Protein AF-A0A3D2R9Q7-F1 (afdb_monomer)

Structure (mmCIF, N/CA/C/O backbone):
data_AF-A0A3D2R9Q7-F1
#
_entry.id   AF-A0A3D2R9Q7-F1
#
loop_
_atom_site.group_PDB
_atom_site.id
_atom_site.type_symbol
_atom_site.label_atom_id
_atom_site.label_alt_id
_atom_site.label_comp_id
_atom_site.label_asym_id
_atom_site.label_entity_id
_atom_site.label_seq_id
_atom_site.pdbx_PDB_ins_code
_atom_site.Cartn_x
_atom_site.Cartn_y
_atom_site.Cartn_z
_atom_site.occupancy
_atom_site.B_iso_or_equiv
_atom_site.auth_seq_id
_atom_site.auth_comp_id
_atom_site.auth_asym_id
_atom_site.auth_atom_id
_atom_site.pdbx_PDB_model_num
ATOM 1 N N . THR A 1 1 ? 33.313 7.582 4.212 1.00 40.03 1 THR A N 1
ATOM 2 C CA . THR A 1 1 ? 32.554 8.700 3.618 1.00 40.03 1 THR A CA 1
ATOM 3 C C . THR A 1 1 ? 31.138 8.614 4.133 1.00 40.03 1 THR A C 1
ATOM 5 O O . THR A 1 1 ? 30.452 7.653 3.816 1.00 40.03 1 THR A O 1
ATOM 8 N N . ALA A 1 2 ? 30.757 9.498 5.055 1.00 34.91 2 ALA A N 1
ATOM 9 C CA . ALA A 1 2 ? 29.455 9.435 5.709 1.00 34.91 2 ALA A CA 1
ATOM 10 C C . ALA A 1 2 ? 28.356 9.722 4.676 1.00 34.91 2 ALA A C 1
ATOM 12 O O . ALA A 1 2 ? 28.423 10.739 3.986 1.00 34.91 2 ALA A O 1
ATOM 13 N N . ARG A 1 3 ? 27.364 8.829 4.560 1.00 42.47 3 ARG A N 1
ATOM 14 C CA . ARG A 1 3 ? 26.081 9.157 3.929 1.00 42.47 3 ARG A CA 1
ATOM 15 C C . ARG A 1 3 ? 25.449 10.223 4.815 1.00 42.47 3 ARG A C 1
ATOM 17 O O . ARG A 1 3 ? 24.806 9.898 5.808 1.00 42.47 3 ARG A O 1
ATOM 24 N N . GLY A 1 4 ? 25.751 11.485 4.514 1.00 39.00 4 GLY A N 1
ATOM 25 C CA . GLY A 1 4 ? 25.062 12.620 5.101 1.00 39.00 4 GLY A CA 1
ATOM 26 C C . GLY A 1 4 ? 23.571 12.392 4.929 1.00 39.00 4 GLY A C 1
ATOM 27 O O . GLY A 1 4 ? 23.149 11.902 3.879 1.00 39.00 4 GLY A O 1
ATOM 28 N N . ALA A 1 5 ? 22.817 12.671 5.988 1.00 46.09 5 ALA A N 1
ATOM 29 C CA . ALA A 1 5 ? 21.373 12.738 5.950 1.00 46.09 5 ALA A CA 1
ATOM 30 C C . ALA A 1 5 ? 20.978 13.608 4.751 1.00 46.09 5 ALA A C 1
ATOM 32 O O . ALA A 1 5 ? 21.087 14.830 4.792 1.00 46.09 5 ALA A O 1
ATOM 33 N N . GLN A 1 6 ? 20.612 12.953 3.652 1.00 45.72 6 GLN A N 1
ATOM 34 C CA . GLN A 1 6 ? 19.810 13.563 2.613 1.00 45.72 6 GLN A CA 1
ATOM 35 C C . GLN A 1 6 ? 18.483 13.809 3.308 1.00 45.72 6 GLN A C 1
ATOM 37 O O . GLN A 1 6 ? 17.681 12.897 3.494 1.00 45.72 6 GLN A O 1
ATOM 42 N N . ASP A 1 7 ? 18.347 15.021 3.824 1.00 45.94 7 ASP A N 1
ATOM 43 C CA . ASP A 1 7 ? 17.074 15.587 4.191 1.00 45.94 7 ASP A CA 1
ATOM 44 C C . ASP A 1 7 ? 16.211 15.545 2.927 1.00 45.94 7 ASP A C 1
ATOM 46 O O . ASP A 1 7 ? 16.363 16.365 2.022 1.00 45.94 7 ASP A O 1
ATOM 50 N N . VAL A 1 8 ? 15.347 14.530 2.833 1.00 53.84 8 VAL A N 1
ATOM 51 C CA . VAL A 1 8 ? 14.393 14.341 1.723 1.00 53.84 8 VAL A CA 1
ATOM 52 C C . VAL A 1 8 ? 13.450 15.558 1.604 1.00 53.84 8 VAL A C 1
ATOM 54 O O . VAL A 1 8 ? 12.730 15.706 0.623 1.00 53.84 8 VAL A O 1
ATOM 57 N N . ILE A 1 9 ? 13.493 16.470 2.582 1.00 55.31 9 ILE A N 1
ATOM 58 C CA . ILE A 1 9 ? 12.665 17.663 2.728 1.00 55.31 9 ILE A CA 1
ATOM 59 C C . ILE A 1 9 ? 13.500 18.955 2.564 1.00 55.31 9 ILE A C 1
ATOM 61 O O . ILE A 1 9 ? 13.050 20.040 2.915 1.00 55.31 9 ILE A O 1
ATOM 65 N N . SER A 1 10 ? 14.696 18.934 1.968 1.00 44.25 10 SER A N 1
ATOM 66 C CA . SER A 1 10 ? 15.388 20.193 1.635 1.00 44.25 10 SER A CA 1
ATOM 67 C C . SER A 1 10 ? 14.813 20.822 0.353 1.00 44.25 10 SER A C 1
ATOM 69 O O . SER A 1 10 ? 15.418 20.781 -0.716 1.00 44.25 10 SER A O 1
ATOM 71 N N . GLY A 1 11 ? 13.609 21.401 0.474 1.00 50.12 11 GLY A N 1
ATOM 72 C CA . GLY A 1 11 ? 12.941 22.189 -0.575 1.00 50.12 11 GLY A CA 1
ATOM 73 C C . GLY A 1 11 ? 11.415 22.356 -0.462 1.00 50.12 11 GLY A C 1
ATOM 74 O O . GLY A 1 11 ? 10.835 23.099 -1.251 1.00 50.12 11 GLY A O 1
ATOM 75 N N . SER A 1 12 ? 10.740 21.700 0.487 1.00 55.38 12 SER A N 1
ATOM 76 C CA . SER A 1 12 ? 9.278 21.515 0.473 1.00 55.38 12 SER A CA 1
ATOM 77 C C . SER A 1 12 ? 8.546 22.155 1.656 1.00 55.38 12 SER A C 1
ATOM 79 O O . SER A 1 12 ? 7.831 21.498 2.405 1.00 55.38 12 SER A O 1
ATOM 81 N N . SER A 1 13 ? 8.610 23.477 1.786 1.00 55.47 13 SER A N 1
ATOM 82 C CA . SER A 1 13 ? 7.761 24.199 2.746 1.00 55.47 13 SER A CA 1
ATOM 83 C C . SER A 1 13 ? 6.263 24.247 2.368 1.00 55.47 13 SER A C 1
ATOM 85 O O . SER A 1 13 ? 5.495 24.860 3.100 1.00 55.47 13 SER A O 1
ATOM 87 N N . ASN A 1 14 ? 5.829 23.599 1.270 1.00 64.00 14 ASN A N 1
ATOM 88 C CA . ASN A 1 14 ? 4.446 23.643 0.754 1.00 64.00 14 ASN A CA 1
ATOM 89 C C . ASN A 1 14 ? 3.890 22.303 0.209 1.00 64.00 14 ASN A C 1
ATOM 91 O O . ASN A 1 14 ? 2.844 22.315 -0.439 1.00 64.00 14 ASN A O 1
ATOM 95 N N . LEU A 1 15 ? 4.561 21.158 0.398 1.00 67.44 15 LEU A N 1
ATOM 96 C CA . LEU A 1 15 ? 4.048 19.878 -0.125 1.00 67.44 15 LEU A CA 1
ATOM 97 C C . LEU A 1 15 ? 3.158 19.177 0.909 1.00 67.44 15 LEU A C 1
ATOM 99 O O . LEU A 1 15 ? 3.511 19.083 2.082 1.00 67.44 15 LEU A O 1
ATOM 103 N N . THR A 1 16 ? 2.001 18.682 0.468 1.00 85.88 16 THR A N 1
ATOM 104 C CA . THR A 1 16 ? 1.101 17.861 1.288 1.00 85.88 16 THR A CA 1
ATOM 105 C C . THR A 1 16 ? 1.633 16.427 1.398 1.00 85.88 16 THR A C 1
ATOM 107 O O . THR A 1 16 ? 2.444 15.995 0.574 1.00 85.88 16 THR A O 1
ATOM 110 N N . PHE A 1 17 ? 1.170 15.662 2.394 1.00 86.81 17 PHE A N 1
ATOM 111 C CA . PHE A 1 17 ? 1.536 14.245 2.532 1.00 86.81 17 PHE A CA 1
ATOM 112 C C . PHE A 1 17 ? 1.317 13.432 1.237 1.00 86.81 17 PHE A C 1
ATOM 114 O O . PHE A 1 17 ? 2.273 12.771 0.827 1.00 86.81 17 PHE A O 1
ATOM 121 N N . PRO A 1 18 ? 0.155 13.514 0.544 1.00 91.00 18 PRO A N 1
ATOM 122 C CA . PRO A 1 18 ? -0.043 12.805 -0.722 1.00 91.00 18 PRO A CA 1
ATOM 123 C C . PRO A 1 18 ? 1.040 13.112 -1.757 1.00 91.00 18 PRO A C 1
ATOM 125 O O . PRO A 1 18 ? 1.540 12.210 -2.423 1.00 91.00 18 PRO A O 1
ATOM 128 N N . GLN A 1 19 ? 1.458 14.375 -1.861 1.00 90.06 19 GLN A N 1
ATOM 129 C CA . GLN A 1 19 ? 2.464 14.787 -2.834 1.00 90.06 19 GLN A CA 1
ATOM 130 C C . GLN A 1 19 ? 3.836 14.185 -2.515 1.00 90.06 19 GLN A C 1
ATOM 132 O O . GLN A 1 19 ? 4.462 13.584 -3.385 1.00 90.06 19 GLN A O 1
ATOM 137 N N . VAL A 1 20 ? 4.273 14.278 -1.255 1.00 89.38 20 VAL A N 1
ATOM 138 C CA . VAL A 1 20 ? 5.546 13.684 -0.813 1.00 89.38 20 VAL A CA 1
ATOM 139 C C . VAL A 1 20 ? 5.525 12.167 -0.986 1.00 89.38 20 VAL A C 1
ATOM 141 O O . VAL A 1 20 ? 6.500 11.580 -1.451 1.00 89.38 20 VAL A O 1
ATOM 144 N N . PHE A 1 21 ? 4.413 11.517 -0.643 1.00 90.31 21 PHE A N 1
ATOM 145 C CA . PHE A 1 21 ? 4.273 10.076 -0.795 1.00 90.31 21 PHE A CA 1
ATOM 146 C C . PHE A 1 21 ? 4.342 9.654 -2.266 1.00 90.31 21 PHE A C 1
ATOM 148 O O 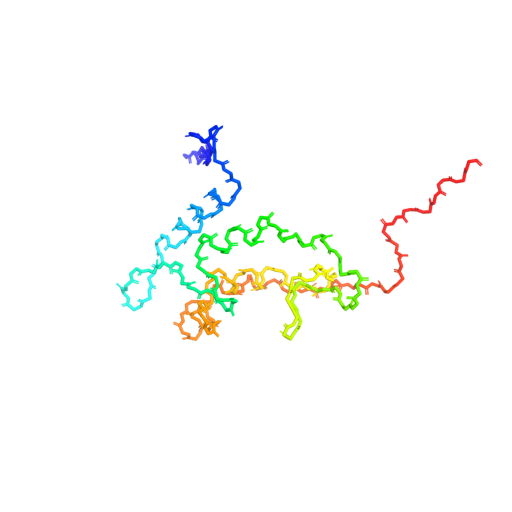. PHE A 1 21 ? 5.137 8.783 -2.609 1.00 90.31 21 PHE A O 1
ATOM 155 N N . LYS A 1 22 ? 3.595 10.319 -3.152 1.00 92.06 22 LYS A N 1
ATOM 156 C CA . LYS A 1 22 ? 3.620 10.077 -4.601 1.00 92.06 22 LYS A CA 1
ATOM 157 C C . LYS A 1 22 ? 5.011 10.290 -5.208 1.00 92.06 22 LYS A C 1
ATOM 159 O O . LYS A 1 22 ? 5.413 9.540 -6.094 1.00 92.06 22 LYS A O 1
ATOM 164 N N . ASP A 1 23 ? 5.764 11.286 -4.753 1.00 92.00 23 ASP A N 1
ATOM 165 C CA . ASP A 1 23 ? 7.136 11.504 -5.232 1.00 92.00 23 ASP A CA 1
ATOM 166 C C . ASP A 1 23 ? 8.096 10.409 -4.741 1.00 92.00 23 ASP A C 1
ATOM 168 O O . ASP A 1 23 ? 8.963 9.960 -5.494 1.00 92.00 23 ASP A O 1
ATOM 172 N N . ASN A 1 24 ? 7.894 9.899 -3.523 1.00 90.69 24 ASN A N 1
ATOM 173 C CA . ASN A 1 24 ? 8.633 8.739 -3.025 1.00 90.69 24 ASN A CA 1
ATOM 174 C C . ASN A 1 24 ? 8.298 7.456 -3.794 1.00 90.69 24 ASN A C 1
ATOM 176 O O . ASN A 1 24 ? 9.214 6.686 -4.073 1.00 90.69 24 ASN A O 1
ATOM 180 N N . ILE A 1 25 ? 7.030 7.229 -4.170 1.00 91.31 25 ILE A N 1
ATOM 181 C CA . ILE A 1 25 ? 6.648 6.100 -5.036 1.00 91.31 25 ILE A CA 1
ATOM 182 C C . ILE A 1 25 ? 7.502 6.125 -6.301 1.00 91.31 25 ILE A C 1
ATOM 184 O O . ILE A 1 25 ? 8.193 5.150 -6.584 1.00 91.31 25 ILE A O 1
ATOM 188 N N . ASP A 1 26 ? 7.503 7.242 -7.030 1.00 89.50 26 ASP A N 1
ATOM 189 C CA . ASP A 1 26 ? 8.247 7.349 -8.288 1.00 89.50 26 ASP A CA 1
ATOM 190 C C . ASP A 1 26 ? 9.740 7.074 -8.085 1.00 89.50 26 ASP A C 1
ATOM 192 O O . ASP A 1 26 ? 10.354 6.371 -8.888 1.00 89.50 26 ASP A O 1
ATOM 196 N N . LEU A 1 27 ? 10.311 7.567 -6.980 1.00 90.50 27 LEU A N 1
ATOM 197 C CA . LEU A 1 27 ? 11.707 7.328 -6.631 1.00 90.50 27 LEU A CA 1
ATOM 198 C C . LEU A 1 27 ? 11.998 5.852 -6.331 1.00 90.50 27 LEU A C 1
ATOM 200 O O . LEU A 1 27 ? 13.058 5.363 -6.715 1.00 90.50 27 LEU A O 1
ATOM 204 N N . TYR A 1 28 ? 11.089 5.126 -5.677 1.00 88.38 28 TYR A N 1
ATOM 205 C CA . TYR A 1 28 ? 11.303 3.713 -5.354 1.00 88.38 28 TYR A CA 1
ATOM 206 C C . TYR A 1 28 ? 11.358 2.816 -6.585 1.00 88.38 28 TYR A C 1
ATOM 208 O O . TYR A 1 28 ? 12.056 1.808 -6.561 1.00 88.38 28 TYR A O 1
ATOM 216 N N . PHE A 1 29 ? 10.682 3.186 -7.671 1.00 87.44 29 PHE A N 1
ATOM 217 C CA . PHE A 1 29 ? 10.762 2.442 -8.927 1.00 87.44 29 PHE A CA 1
ATOM 218 C C . PHE A 1 29 ? 12.058 2.713 -9.708 1.00 87.44 29 PHE A C 1
ATOM 220 O O . PHE A 1 29 ? 12.421 1.929 -10.590 1.00 87.44 29 PHE A O 1
ATOM 227 N N . VAL A 1 30 ? 12.799 3.775 -9.369 1.00 86.69 30 VAL A N 1
ATOM 228 C CA . VAL A 1 30 ? 14.079 4.087 -10.012 1.00 86.69 30 VAL A CA 1
ATOM 229 C C . VAL A 1 30 ? 15.084 2.969 -9.741 1.00 86.69 30 VAL A C 1
ATOM 231 O O . VAL A 1 30 ? 15.473 2.707 -8.607 1.00 86.69 30 VAL A O 1
ATOM 234 N N . GLY A 1 31 ? 15.553 2.340 -10.817 1.00 81.25 31 GLY A N 1
ATOM 235 C CA . GLY A 1 31 ? 16.551 1.270 -10.765 1.00 81.25 31 GLY A CA 1
ATOM 236 C C . GLY A 1 31 ? 15.971 -0.139 -10.854 1.00 81.25 31 GLY A C 1
ATOM 237 O O . GLY A 1 31 ? 16.742 -1.082 -11.019 1.00 81.25 31 GLY A O 1
ATOM 238 N N . TYR A 1 32 ? 14.644 -0.292 -10.829 1.00 82.44 32 TYR A N 1
ATOM 239 C CA . TYR A 1 32 ? 14.007 -1.559 -11.169 1.00 82.44 32 TYR A CA 1
ATOM 240 C C . TYR A 1 32 ? 13.769 -1.667 -12.677 1.00 82.44 32 TYR A C 1
ATOM 242 O O . TYR A 1 32 ? 13.368 -0.709 -13.345 1.00 82.44 32 TYR A O 1
ATOM 250 N N . ALA A 1 33 ? 13.983 -2.870 -13.204 1.00 83.75 33 ALA A N 1
ATOM 251 C CA . ALA A 1 33 ? 13.668 -3.224 -14.578 1.00 83.75 33 ALA A CA 1
ATOM 252 C C . ALA A 1 33 ? 13.011 -4.608 -14.630 1.00 83.75 33 ALA A C 1
ATOM 254 O O . ALA A 1 33 ? 13.383 -5.510 -13.881 1.00 83.75 33 ALA A O 1
ATOM 255 N N . LEU A 1 34 ? 12.043 -4.768 -15.531 1.00 81.44 34 LEU A N 1
ATOM 256 C CA . LEU A 1 34 ? 11.445 -6.052 -15.894 1.00 81.44 34 LEU A CA 1
ATOM 257 C C . LEU A 1 34 ? 11.651 -6.255 -17.390 1.00 81.44 34 LEU A C 1
ATOM 259 O O . LEU A 1 34 ? 11.303 -5.378 -18.178 1.00 81.44 34 LEU A O 1
ATOM 263 N N . ASN A 1 35 ? 12.208 -7.403 -17.784 1.00 83.50 35 ASN A N 1
ATOM 264 C CA . ASN A 1 35 ? 12.528 -7.711 -19.184 1.00 83.50 35 ASN A CA 1
ATOM 265 C C . ASN A 1 35 ? 13.351 -6.599 -19.866 1.00 83.50 35 ASN A C 1
ATOM 267 O O . ASN A 1 35 ? 13.023 -6.171 -20.971 1.00 83.50 35 ASN A O 1
ATOM 271 N N . GLU A 1 36 ? 14.388 -6.103 -19.180 1.00 83.62 36 GLU A N 1
ATOM 272 C CA . GLU A 1 36 ? 15.264 -5.008 -19.639 1.00 83.62 36 GLU A CA 1
ATOM 273 C C . GLU A 1 36 ? 14.558 -3.652 -19.862 1.00 83.62 36 GLU A C 1
ATOM 275 O O . GLU A 1 36 ? 15.164 -2.711 -20.375 1.00 83.62 36 GLU A O 1
ATOM 280 N N . ALA A 1 37 ? 13.292 -3.514 -19.454 1.00 84.31 37 ALA A N 1
ATOM 281 C CA . ALA A 1 37 ? 12.546 -2.263 -19.521 1.00 84.31 37 ALA A CA 1
ATOM 282 C C . ALA A 1 37 ? 12.417 -1.627 -18.127 1.00 84.31 37 ALA A C 1
ATOM 284 O O . ALA A 1 37 ? 12.086 -2.332 -17.167 1.00 84.31 37 ALA A O 1
ATOM 285 N N . PRO A 1 38 ? 12.642 -0.304 -17.992 1.00 86.00 38 PRO A N 1
ATOM 286 C CA . PRO A 1 38 ? 12.406 0.391 -16.735 1.00 86.00 38 PRO A CA 1
ATOM 287 C C . PRO A 1 38 ? 10.934 0.279 -16.352 1.00 86.00 38 PRO A C 1
ATOM 289 O O . PRO A 1 38 ? 10.043 0.318 -17.205 1.00 86.00 38 PRO A O 1
ATOM 292 N N . VAL A 1 39 ? 10.681 0.153 -15.057 1.00 90.50 39 VAL A N 1
ATOM 293 C CA . VAL A 1 39 ? 9.324 0.055 -14.530 1.00 90.50 39 VAL A CA 1
ATOM 294 C C . VAL A 1 39 ? 8.920 1.328 -13.803 1.00 90.50 39 VAL A C 1
ATOM 296 O O . VAL A 1 39 ? 9.747 2.024 -13.228 1.00 90.50 39 VAL A O 1
ATOM 299 N N . SER A 1 40 ? 7.622 1.608 -13.815 1.00 92.00 40 SER A N 1
ATOM 300 C CA . SER A 1 40 ? 6.973 2.601 -12.963 1.00 92.00 40 SER A CA 1
ATOM 301 C C . SER A 1 40 ? 5.862 1.938 -12.156 1.00 92.00 40 SER A C 1
ATOM 303 O O . SER A 1 40 ? 5.472 0.791 -12.438 1.00 92.00 40 SER A O 1
ATOM 305 N N . PHE A 1 41 ? 5.307 2.690 -11.206 1.00 93.62 41 PHE A N 1
ATOM 306 C CA . PHE A 1 41 ? 4.034 2.348 -10.588 1.00 93.62 41 PHE A CA 1
ATOM 307 C C . PHE A 1 41 ? 2.975 2.089 -11.671 1.00 93.62 41 PHE A C 1
ATOM 309 O O . PHE A 1 41 ? 2.922 2.781 -12.693 1.00 93.62 41 PHE A O 1
ATOM 316 N N . GLN A 1 42 ? 2.162 1.062 -11.452 1.00 93.75 42 GLN A N 1
ATOM 317 C CA . GLN A 1 42 ? 0.993 0.737 -12.263 1.00 93.75 42 GLN A CA 1
ATOM 318 C C . GLN A 1 42 ? -0.237 0.804 -11.374 1.00 93.75 42 GLN A C 1
ATOM 320 O O . GLN A 1 42 ? -0.112 0.652 -10.163 1.00 93.75 42 GLN A O 1
ATOM 325 N N . THR A 1 43 ? -1.408 0.991 -11.982 1.00 97.12 43 THR A N 1
ATOM 326 C CA . THR A 1 43 ? -2.681 0.889 -11.271 1.00 97.12 43 THR A CA 1
ATOM 327 C C . THR A 1 43 ? -2.685 -0.348 -10.380 1.00 97.12 43 THR A C 1
ATOM 329 O O . THR A 1 43 ? -2.369 -1.437 -10.856 1.00 97.12 43 THR A O 1
ATOM 332 N N . ASN A 1 44 ? -2.971 -0.166 -9.095 1.00 96.00 44 ASN A N 1
ATOM 333 C CA . ASN A 1 44 ? -2.905 -1.248 -8.120 1.00 96.00 44 ASN A CA 1
ATOM 334 C C . ASN A 1 44 ? -4.160 -2.134 -8.158 1.00 96.00 44 ASN A C 1
ATOM 336 O O . ASN A 1 44 ? -5.120 -1.844 -8.872 1.00 96.00 44 ASN A O 1
ATOM 340 N N . VAL A 1 45 ? -4.171 -3.188 -7.338 1.00 96.19 45 VAL A N 1
ATOM 341 C CA . VAL A 1 45 ? -5.296 -4.137 -7.223 1.00 96.19 45 VAL A CA 1
ATOM 342 C C . VAL A 1 45 ? -6.622 -3.498 -6.789 1.00 96.19 45 VAL A C 1
ATOM 344 O O . VAL A 1 45 ? -7.674 -4.111 -6.933 1.00 96.19 45 VAL A O 1
ATOM 347 N N . LEU A 1 46 ? -6.594 -2.266 -6.269 1.00 95.06 46 LEU A N 1
ATOM 348 C CA . LEU A 1 46 ? -7.786 -1.490 -5.913 1.00 95.06 46 LEU A CA 1
ATOM 349 C C . LEU A 1 46 ? -8.210 -0.501 -7.007 1.00 95.06 46 LEU A C 1
ATOM 351 O O . LEU A 1 46 ? -9.184 0.226 -6.833 1.00 95.06 46 LEU A O 1
ATOM 355 N N . GLY A 1 47 ? -7.498 -0.458 -8.134 1.00 96.56 47 GLY A N 1
ATOM 356 C CA . GLY A 1 47 ? -7.803 0.434 -9.248 1.00 96.56 47 GLY A CA 1
ATOM 357 C C . GLY A 1 47 ? -7.233 1.849 -9.110 1.00 96.56 47 GLY A C 1
ATOM 358 O O . GLY A 1 47 ? -7.561 2.704 -9.931 1.00 96.56 47 GLY A O 1
ATOM 359 N N . PHE A 1 48 ? -6.373 2.120 -8.123 1.00 96.69 48 PHE A N 1
ATOM 360 C CA . PHE A 1 48 ? -5.760 3.439 -7.949 1.00 96.69 48 PHE A CA 1
ATOM 361 C C . PHE A 1 48 ? -4.462 3.583 -8.742 1.00 96.69 48 PHE A C 1
ATOM 363 O O . PHE A 1 48 ? -3.606 2.698 -8.717 1.00 96.69 48 PHE A O 1
ATOM 370 N N . ASP A 1 49 ? -4.293 4.727 -9.403 1.00 95.94 49 ASP A N 1
ATOM 371 C CA . ASP A 1 49 ? -2.997 5.200 -9.887 1.00 95.94 49 ASP A CA 1
ATOM 372 C C . ASP A 1 49 ? -2.162 5.802 -8.734 1.00 95.94 49 ASP A C 1
ATOM 374 O O . ASP A 1 49 ? -2.618 5.864 -7.592 1.00 95.94 49 ASP A O 1
ATOM 378 N N . ALA A 1 50 ? -0.915 6.214 -8.995 1.00 94.06 50 ALA A N 1
ATOM 379 C CA . ALA A 1 50 ? -0.020 6.683 -7.928 1.00 94.06 50 ALA A CA 1
ATOM 380 C C . ALA A 1 50 ? -0.577 7.900 -7.152 1.00 94.06 50 ALA A C 1
ATOM 382 O O . ALA A 1 50 ? -0.533 7.872 -5.919 1.00 94.06 50 ALA A O 1
ATOM 383 N N . PRO A 1 51 ? -1.138 8.941 -7.807 1.00 94.75 51 PRO A N 1
ATOM 384 C CA . PRO A 1 51 ? -1.798 10.037 -7.098 1.00 94.75 51 PRO A CA 1
ATOM 385 C C . PRO A 1 51 ? -3.013 9.580 -6.284 1.00 94.75 51 PRO A C 1
ATOM 387 O O . PRO A 1 51 ? -3.121 9.935 -5.112 1.00 94.75 51 PRO A O 1
ATOM 390 N N . GLY A 1 52 ? -3.902 8.767 -6.868 1.00 95.56 52 GLY A N 1
ATOM 391 C CA . GLY A 1 52 ? -5.089 8.266 -6.176 1.00 95.56 52 GLY A CA 1
ATOM 392 C C . GLY A 1 52 ? -4.739 7.395 -4.972 1.00 95.56 52 GLY A C 1
ATOM 393 O O . GLY A 1 52 ? -5.353 7.520 -3.916 1.00 95.56 52 GLY A O 1
ATOM 394 N N . PHE A 1 53 ? -3.702 6.566 -5.088 1.00 94.50 53 PHE A N 1
ATOM 395 C CA . PHE A 1 53 ? -3.215 5.740 -3.989 1.00 94.50 53 PHE A CA 1
ATOM 396 C C . PHE A 1 53 ? -2.614 6.587 -2.860 1.00 94.50 53 PHE A C 1
ATOM 398 O O . PHE A 1 53 ? -2.854 6.307 -1.685 1.00 94.50 53 PHE A O 1
ATOM 405 N N . ALA A 1 54 ? -1.877 7.646 -3.199 1.00 92.56 54 ALA A N 1
ATOM 406 C CA . ALA A 1 54 ? -1.326 8.568 -2.214 1.00 92.56 54 ALA A CA 1
ATOM 407 C C . ALA A 1 54 ? -2.421 9.321 -1.438 1.00 92.56 54 ALA A C 1
ATOM 409 O O . ALA A 1 54 ? -2.334 9.443 -0.217 1.00 92.56 54 ALA A O 1
ATOM 410 N N . GLU A 1 55 ? -3.468 9.780 -2.128 1.00 93.38 55 GLU A N 1
ATOM 411 C CA . GLU A 1 55 ? -4.648 10.400 -1.509 1.00 93.38 55 GLU A CA 1
ATOM 412 C C . GLU A 1 55 ? -5.397 9.398 -0.614 1.00 93.38 55 GLU A C 1
ATOM 414 O O . GLU A 1 55 ? -5.795 9.705 0.514 1.00 93.38 55 GLU A O 1
ATOM 419 N N . PHE A 1 56 ? -5.546 8.161 -1.092 1.00 92.19 56 PHE A N 1
ATOM 420 C CA . PHE A 1 56 ? -6.195 7.088 -0.352 1.00 92.19 56 PHE A CA 1
ATOM 421 C C . PHE A 1 56 ? -5.470 6.784 0.966 1.00 92.19 56 PHE A C 1
ATOM 423 O O . PHE A 1 56 ? -6.100 6.778 2.021 1.00 92.19 56 PHE A O 1
ATOM 430 N N . LEU A 1 57 ? -4.145 6.616 0.945 1.00 89.00 57 LEU A N 1
ATOM 431 C CA . LEU A 1 57 ? -3.363 6.400 2.168 1.00 89.00 57 LEU A CA 1
ATOM 432 C C . LEU A 1 57 ? -3.331 7.619 3.094 1.00 89.00 57 LEU A C 1
ATOM 434 O O . LEU A 1 57 ? -3.163 7.465 4.299 1.00 89.00 57 LEU A O 1
ATOM 438 N N . ALA A 1 58 ? -3.496 8.830 2.563 1.00 87.56 58 ALA A N 1
ATOM 439 C CA . ALA A 1 58 ? -3.572 10.035 3.386 1.00 87.56 58 ALA A CA 1
ATOM 440 C C . ALA A 1 58 ? -4.862 10.111 4.213 1.00 87.56 58 ALA A C 1
ATOM 442 O O . ALA A 1 58 ? -4.888 10.736 5.271 1.00 87.56 58 ALA A O 1
ATOM 443 N N . THR A 1 59 ? -5.938 9.515 3.703 1.00 87.25 59 THR A N 1
ATOM 444 C CA . THR A 1 59 ? -7.281 9.562 4.303 1.00 87.25 59 THR A CA 1
ATOM 445 C C . THR A 1 59 ? -7.613 8.306 5.103 1.00 87.25 59 THR A C 1
ATOM 447 O O . THR A 1 59 ? -8.436 8.348 6.023 1.00 87.25 59 THR A O 1
ATOM 450 N N . THR A 1 60 ? -6.943 7.207 4.774 1.00 85.25 60 THR A N 1
ATOM 451 C CA . THR A 1 60 ? -7.169 5.887 5.346 1.00 85.25 60 THR A CA 1
ATOM 452 C C . THR A 1 60 ? -6.039 5.550 6.305 1.00 85.25 60 THR A C 1
ATOM 454 O O . THR A 1 60 ? -4.909 5.299 5.891 1.00 85.25 60 THR A O 1
ATOM 457 N N . ASP A 1 61 ? -6.346 5.530 7.597 1.00 71.19 61 ASP A N 1
ATOM 458 C CA . ASP A 1 61 ? -5.371 5.212 8.638 1.00 71.19 61 ASP A CA 1
ATOM 459 C C . ASP A 1 61 ? -5.554 3.761 9.094 1.00 71.19 61 ASP A C 1
ATOM 461 O O . ASP A 1 61 ? -6.667 3.281 9.307 1.00 71.19 61 ASP A O 1
ATOM 465 N N . ALA A 1 62 ? -4.445 3.061 9.309 1.00 71.44 62 ALA A N 1
ATOM 466 C CA . ALA A 1 62 ? -4.463 1.726 9.884 1.00 71.44 62 ALA A CA 1
ATOM 467 C C . ALA A 1 62 ? -4.943 1.706 11.349 1.00 71.44 62 ALA A C 1
ATOM 469 O O . ALA A 1 62 ? -5.268 0.636 11.855 1.00 71.44 62 ALA A O 1
ATOM 470 N N . LEU A 1 63 ? -4.967 2.852 12.037 1.00 78.81 63 LEU A N 1
ATOM 471 C CA . LEU A 1 63 ? -5.507 2.994 13.393 1.00 78.81 63 LEU A CA 1
ATOM 472 C C . LEU A 1 63 ? -7.008 3.324 13.432 1.00 78.81 63 LEU A C 1
ATOM 474 O O . LEU A 1 63 ? -7.574 3.442 14.520 1.00 78.81 63 LEU A O 1
ATOM 478 N N . GLN A 1 64 ? -7.669 3.470 12.278 1.00 80.25 64 GLN A N 1
ATOM 479 C CA . GLN A 1 64 ? -9.131 3.549 12.229 1.00 80.25 64 GLN A CA 1
ATOM 480 C C . GLN A 1 64 ? -9.758 2.215 12.670 1.00 80.25 64 GLN A C 1
ATOM 482 O O . GLN A 1 64 ? -9.111 1.170 12.672 1.00 80.25 64 GLN A O 1
ATOM 487 N N . LEU A 1 65 ? -11.025 2.257 13.079 1.00 87.06 65 LEU A N 1
ATOM 488 C CA . LEU A 1 65 ? -11.807 1.086 13.473 1.00 87.06 65 LEU A CA 1
ATOM 489 C C . LEU A 1 65 ? -13.135 1.108 12.719 1.00 87.06 65 LEU A C 1
ATOM 491 O O . LEU A 1 65 ? -13.738 2.173 12.553 1.00 87.06 65 LEU A O 1
ATOM 495 N N . ALA A 1 66 ? -13.607 -0.062 12.298 1.00 88.31 66 ALA A N 1
ATOM 496 C CA . ALA A 1 66 ? -14.931 -0.200 11.713 1.00 88.31 66 ALA A CA 1
ATOM 497 C C . ALA A 1 66 ? -15.993 0.108 12.776 1.00 88.31 66 ALA A C 1
ATOM 499 O O . ALA A 1 66 ? -15.959 -0.460 13.868 1.00 88.31 66 ALA A O 1
ATOM 500 N N . ALA A 1 67 ? -16.943 0.993 12.461 1.00 88.19 67 ALA A N 1
ATOM 501 C CA . ALA A 1 67 ? -18.065 1.277 13.358 1.00 88.19 67 ALA A CA 1
ATOM 502 C C . ALA A 1 67 ? -18.952 0.037 13.555 1.00 88.19 67 ALA A C 1
ATOM 504 O O . ALA A 1 67 ? -19.381 -0.242 14.669 1.00 88.19 67 ALA A O 1
ATOM 505 N N . ASP A 1 68 ? -19.156 -0.718 12.473 1.00 89.19 68 ASP A N 1
ATOM 506 C CA . ASP A 1 68 ? -19.872 -1.986 12.443 1.00 89.19 68 ASP A CA 1
ATOM 507 C C . ASP A 1 68 ? -19.112 -2.979 11.551 1.00 89.19 68 ASP A C 1
ATOM 509 O O . ASP A 1 68 ? -18.597 -2.616 10.492 1.00 89.19 68 ASP A O 1
ATOM 513 N N . GLY A 1 69 ? -19.078 -4.250 11.958 1.00 88.06 69 GLY A N 1
ATOM 514 C CA . GLY A 1 69 ? -18.416 -5.325 11.214 1.00 88.06 69 GLY A CA 1
ATOM 515 C C . GLY A 1 69 ? -16.937 -5.535 11.572 1.00 88.06 69 GLY A C 1
ATOM 516 O O . GLY A 1 69 ? -16.436 -4.979 12.551 1.00 88.06 69 GLY A O 1
ATOM 517 N N . PRO A 1 70 ? -16.232 -6.407 10.827 1.00 90.94 70 PRO A N 1
ATOM 518 C CA . PRO A 1 70 ? -14.832 -6.708 11.095 1.00 90.94 70 PRO A CA 1
ATOM 519 C C . PRO A 1 70 ? -13.950 -5.481 10.860 1.00 90.94 70 PRO A C 1
ATOM 521 O O . PRO A 1 70 ? -14.054 -4.829 9.828 1.00 90.94 70 PRO A O 1
ATOM 524 N N . THR A 1 71 ? -13.041 -5.213 11.794 1.00 91.12 71 THR A N 1
ATOM 525 C CA . THR A 1 71 ? -11.914 -4.303 11.570 1.00 91.12 71 THR A CA 1
ATOM 526 C C . THR A 1 71 ? -10.757 -5.112 11.006 1.00 91.12 71 THR A C 1
ATOM 528 O O . THR A 1 71 ? -10.364 -6.092 11.627 1.00 91.12 71 THR A O 1
ATOM 531 N N . THR A 1 72 ? -10.224 -4.751 9.844 1.00 92.06 72 THR A N 1
ATOM 532 C CA . THR A 1 72 ? -9.051 -5.395 9.235 1.00 92.06 72 THR A CA 1
ATOM 533 C C . THR A 1 72 ? -8.400 -4.480 8.206 1.00 92.06 72 THR A C 1
ATOM 535 O O . THR A 1 72 ? -9.072 -3.703 7.521 1.00 92.06 72 THR A O 1
ATOM 538 N N . TYR A 1 73 ? -7.086 -4.605 8.073 1.00 92.88 73 TYR A N 1
ATOM 539 C CA . TYR A 1 73 ? -6.322 -3.947 7.027 1.00 92.88 73 TYR A CA 1
ATOM 540 C C . TYR A 1 73 ? -6.591 -4.617 5.677 1.00 92.88 73 TYR A C 1
ATOM 542 O O . TYR A 1 73 ? -6.817 -3.937 4.676 1.00 92.88 73 TYR A O 1
ATOM 550 N N . ARG A 1 74 ? -6.656 -5.953 5.677 1.00 92.75 74 ARG A N 1
ATOM 551 C CA . ARG A 1 74 ? -7.086 -6.769 4.544 1.00 92.75 74 ARG A CA 1
ATOM 552 C C . ARG A 1 74 ? -7.504 -8.161 5.008 1.00 92.75 74 ARG A C 1
ATOM 554 O O . ARG A 1 74 ? -6.709 -8.884 5.600 1.00 92.75 74 ARG A O 1
ATOM 561 N N . SER A 1 75 ? -8.707 -8.577 4.628 1.00 90.56 75 SER A N 1
ATOM 562 C CA . SER A 1 75 ? -9.174 -9.956 4.775 1.00 90.56 75 SER A CA 1
ATOM 563 C C . SER A 1 75 ? -10.176 -10.296 3.67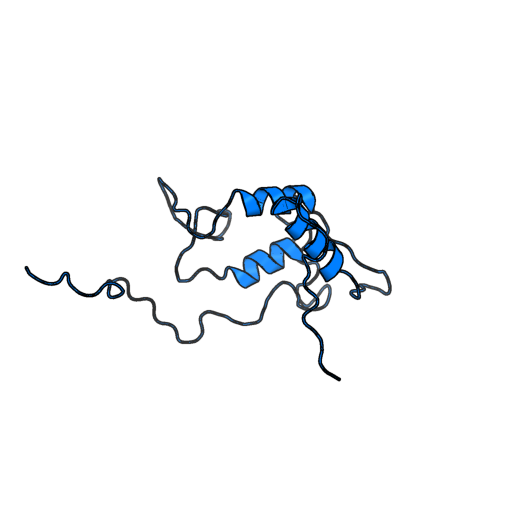6 1.00 90.56 75 SER A C 1
ATOM 565 O O . SER A 1 75 ? -11.239 -9.683 3.596 1.00 90.56 75 SER A O 1
ATOM 567 N N . ALA A 1 76 ? -9.841 -11.275 2.829 1.00 88.00 76 ALA A N 1
ATOM 568 C CA . ALA A 1 76 ? -10.605 -11.603 1.622 1.00 88.00 76 ALA A CA 1
ATOM 569 C C . ALA A 1 76 ? -10.887 -10.343 0.771 1.00 88.00 76 ALA A C 1
ATOM 571 O O . ALA A 1 76 ? -9.942 -9.698 0.313 1.00 88.00 76 ALA A O 1
ATOM 572 N N . ASP A 1 77 ? -12.160 -9.985 0.602 1.00 87.81 77 ASP A N 1
ATOM 573 C CA . ASP A 1 77 ? -12.605 -8.814 -0.163 1.00 87.81 77 ASP A CA 1
ATOM 574 C C . ASP A 1 77 ? -12.757 -7.549 0.697 1.00 87.81 77 ASP A C 1
ATOM 576 O O . ASP A 1 77 ? -13.096 -6.485 0.181 1.00 87.81 77 ASP A O 1
ATOM 580 N N . LEU A 1 78 ? -12.533 -7.643 2.011 1.00 90.88 78 LEU A N 1
ATOM 581 C CA . LEU A 1 78 ? -12.612 -6.506 2.918 1.00 90.88 78 LEU A CA 1
ATOM 582 C C . LEU A 1 78 ? -11.242 -5.843 3.038 1.00 90.88 78 LEU A C 1
ATOM 584 O O . LEU A 1 78 ? -10.271 -6.468 3.466 1.00 90.88 78 LEU A O 1
ATOM 588 N N . TRP A 1 79 ? -11.183 -4.560 2.704 1.00 91.69 79 TRP A N 1
ATOM 589 C CA . TRP A 1 79 ? -9.961 -3.770 2.738 1.00 91.69 79 TRP A CA 1
ATOM 590 C C . TRP A 1 79 ? -10.154 -2.540 3.613 1.00 91.69 79 TRP A C 1
ATOM 592 O O . TRP A 1 79 ? -11.215 -1.920 3.577 1.00 91.69 79 TRP A O 1
ATOM 602 N N . PHE A 1 80 ? -9.110 -2.170 4.354 1.00 91.44 80 PHE A N 1
ATOM 603 C CA . PHE A 1 80 ? -8.993 -0.857 4.985 1.00 91.44 80 PHE A CA 1
ATOM 604 C C . PHE A 1 80 ? -10.163 -0.456 5.898 1.00 91.44 80 PHE A C 1
ATOM 606 O O . PHE A 1 80 ? -10.638 0.675 5.888 1.00 91.44 80 PHE A O 1
ATOM 613 N N . THR A 1 81 ? -10.603 -1.384 6.742 1.00 91.56 81 THR A N 1
ATOM 614 C CA . THR A 1 81 ? -11.580 -1.112 7.814 1.00 91.56 81 THR A CA 1
ATOM 615 C C . THR A 1 81 ? -10.909 -0.890 9.174 1.00 91.56 8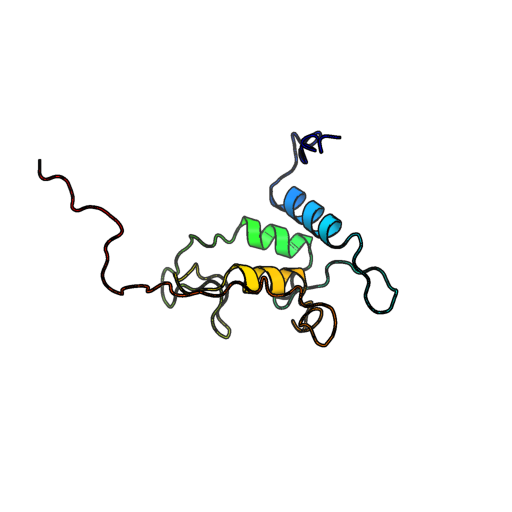1 THR A C 1
ATOM 617 O O . THR A 1 81 ? -11.571 -0.881 10.210 1.00 91.56 81 THR A O 1
ATOM 620 N N . GLY A 1 82 ? -9.583 -0.735 9.170 1.00 90.50 82 GLY A N 1
ATOM 621 C CA . GLY A 1 82 ? -8.723 -0.565 10.337 1.00 90.50 82 GLY A CA 1
ATOM 622 C C . GLY A 1 82 ? -7.580 -1.575 10.347 1.00 90.50 82 GLY A C 1
ATOM 623 O O . GLY A 1 82 ? -7.009 -1.862 9.296 1.00 90.50 82 GLY A O 1
ATOM 624 N N . ARG A 1 83 ? -7.237 -2.125 11.518 1.00 91.06 83 ARG A N 1
ATOM 625 C CA . ARG A 1 83 ? -6.188 -3.148 11.671 1.00 91.06 83 ARG A CA 1
ATOM 626 C C . ARG A 1 83 ? -6.471 -4.102 12.830 1.00 91.06 83 ARG A C 1
ATOM 628 O O . ARG A 1 83 ? -6.700 -3.666 13.956 1.00 91.06 83 ARG A O 1
ATOM 635 N N . GLN A 1 84 ? -6.332 -5.401 12.582 1.00 88.00 84 GLN A N 1
ATOM 636 C CA . GLN A 1 84 ? -6.157 -6.418 13.623 1.00 88.00 84 GLN A CA 1
ATOM 637 C C . GLN A 1 84 ? -4.680 -6.600 13.958 1.00 88.00 84 GLN A C 1
ATOM 639 O O . GLN A 1 84 ? -3.802 -6.396 13.123 1.00 88.00 84 GLN A O 1
ATOM 644 N N . LEU A 1 85 ? -4.391 -7.075 15.170 1.00 85.19 85 LEU A N 1
ATOM 645 C CA . LEU A 1 85 ? -3.016 -7.368 15.595 1.00 85.19 85 LEU A CA 1
ATOM 646 C C . LEU A 1 85 ? -2.317 -8.413 14.708 1.00 85.19 85 LEU A C 1
ATOM 648 O O . LEU A 1 85 ? -1.092 -8.419 14.610 1.00 85.19 85 LEU A O 1
ATOM 652 N N . THR A 1 86 ? -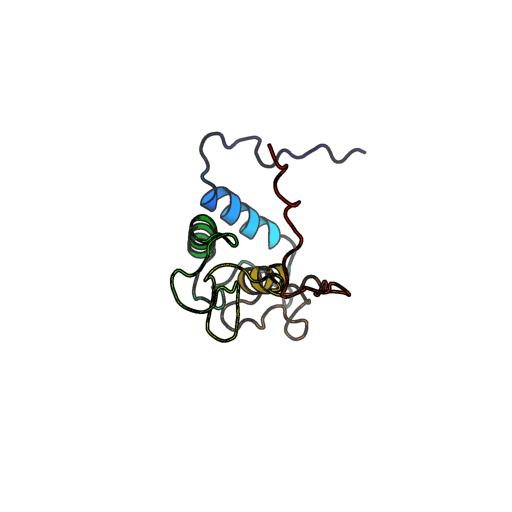3.098 -9.281 14.067 1.00 86.75 86 THR A N 1
ATOM 653 C CA . THR A 1 86 ? -2.629 -10.341 13.171 1.00 86.75 86 THR A CA 1
ATOM 654 C C . THR A 1 86 ? -2.519 -9.918 11.710 1.00 86.75 86 THR A C 1
ATOM 656 O O . THR A 1 86 ? -2.063 -10.725 10.905 1.00 86.75 86 THR A O 1
ATOM 659 N N . ASP A 1 87 ? -2.947 -8.707 11.344 1.00 90.25 87 ASP A N 1
ATOM 660 C CA . ASP A 1 87 ? -2.919 -8.277 9.948 1.00 90.25 87 ASP A CA 1
ATOM 661 C C . ASP A 1 87 ? -1.489 -7.986 9.489 1.00 90.25 87 ASP A C 1
ATOM 663 O O . ASP A 1 87 ? -0.749 -7.228 10.126 1.00 90.25 87 ASP A O 1
ATOM 667 N N . ASP A 1 88 ? -1.132 -8.534 8.328 1.00 90.50 88 ASP A N 1
ATOM 668 C CA . ASP A 1 88 ? 0.134 -8.245 7.668 1.00 90.50 88 ASP A CA 1
ATOM 669 C C . ASP A 1 88 ? 0.020 -6.983 6.805 1.00 90.50 88 ASP A C 1
ATOM 671 O O . ASP A 1 88 ? -0.325 -6.993 5.615 1.00 90.50 88 ASP A O 1
ATOM 675 N N . VAL A 1 89 ? 0.244 -5.847 7.462 1.00 91.38 89 VAL A N 1
ATOM 676 C CA . VAL A 1 89 ? 0.150 -4.535 6.822 1.00 91.38 89 VAL A CA 1
ATOM 677 C C . VAL A 1 89 ? 1.250 -4.325 5.792 1.00 91.38 89 VAL A C 1
ATOM 679 O O . VAL A 1 89 ? 0.997 -3.670 4.779 1.00 91.38 89 VAL A O 1
ATOM 682 N N . MET A 1 90 ? 2.450 -4.858 6.029 1.00 92.12 90 MET A N 1
ATOM 683 C CA . MET A 1 90 ? 3.574 -4.618 5.130 1.00 92.12 90 MET A CA 1
ATOM 684 C C . MET A 1 90 ? 3.374 -5.357 3.816 1.00 92.12 90 MET A C 1
ATOM 686 O O . MET A 1 90 ? 3.397 -4.702 2.777 1.00 92.12 90 MET A O 1
ATOM 690 N N . ASP A 1 91 ? 3.037 -6.645 3.846 1.00 94.12 91 ASP A N 1
ATOM 691 C CA . ASP A 1 91 ? 2.754 -7.410 2.626 1.00 94.12 91 ASP A CA 1
ATOM 692 C C . ASP A 1 91 ? 1.563 -6.820 1.852 1.00 94.12 91 ASP A C 1
ATOM 694 O O . ASP A 1 91 ? 1.588 -6.683 0.628 1.00 94.12 91 ASP A O 1
ATOM 698 N N . THR A 1 92 ? 0.529 -6.355 2.558 1.00 93.81 92 THR A N 1
ATOM 699 C CA . THR A 1 92 ? -0.609 -5.679 1.914 1.00 93.81 92 THR A CA 1
ATOM 700 C C . THR A 1 92 ? -0.206 -4.356 1.255 1.00 93.81 92 THR A C 1
ATOM 702 O O . THR A 1 92 ? -0.619 -4.072 0.130 1.00 93.81 92 THR A O 1
ATOM 705 N N . THR A 1 93 ? 0.610 -3.541 1.925 1.00 92.31 93 THR A N 1
ATOM 706 C CA . THR A 1 93 ? 1.069 -2.253 1.383 1.00 92.31 93 THR A CA 1
ATOM 707 C C . THR A 1 93 ? 2.010 -2.459 0.199 1.00 92.31 93 THR A C 1
ATOM 709 O O . THR A 1 93 ? 1.906 -1.757 -0.806 1.00 92.31 93 THR A O 1
ATOM 712 N N . LEU A 1 94 ? 2.905 -3.444 0.285 1.00 94.62 94 LEU A N 1
ATOM 713 C CA . LEU A 1 94 ? 3.829 -3.799 -0.785 1.00 94.62 94 LEU A CA 1
ATOM 714 C C . LEU A 1 94 ? 3.102 -4.379 -2.001 1.00 94.62 94 LEU A C 1
ATOM 716 O O . LEU A 1 94 ? 3.450 -4.032 -3.130 1.00 94.62 94 LEU A O 1
ATOM 720 N N . LEU A 1 95 ? 2.042 -5.168 -1.801 1.00 95.75 95 LEU A N 1
ATOM 721 C CA . LEU A 1 95 ? 1.155 -5.582 -2.887 1.00 95.75 95 LEU A CA 1
ATOM 722 C C . LEU A 1 95 ? 0.528 -4.378 -3.600 1.00 95.75 95 LEU A C 1
ATOM 724 O O . LEU A 1 95 ? 0.500 -4.341 -4.826 1.00 95.75 95 LEU A O 1
ATOM 728 N N . LEU A 1 96 ? 0.041 -3.383 -2.858 1.00 94.94 96 LEU A N 1
ATOM 729 C CA . LEU A 1 96 ? -0.548 -2.181 -3.457 1.00 94.94 96 LEU A CA 1
ATOM 730 C C . LEU A 1 96 ? 0.486 -1.313 -4.172 1.00 94.94 96 LEU A C 1
ATOM 732 O O . LEU A 1 96 ? 0.140 -0.618 -5.124 1.00 94.94 96 LEU A O 1
ATOM 736 N N . LEU A 1 97 ? 1.741 -1.353 -3.722 1.00 94.38 97 LEU A N 1
ATOM 737 C CA . LEU A 1 97 ? 2.821 -0.590 -4.326 1.00 94.38 97 LEU A CA 1
ATOM 738 C C . LEU A 1 97 ? 3.343 -1.251 -5.607 1.00 94.38 97 LEU A C 1
ATOM 740 O O . LEU A 1 97 ? 3.531 -0.572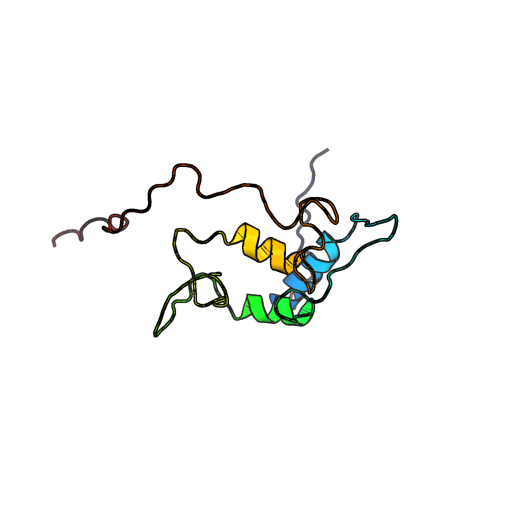 -6.611 1.00 94.38 97 LEU A O 1
ATOM 744 N N . TYR A 1 98 ? 3.562 -2.567 -5.579 1.00 94.81 98 TYR A N 1
ATOM 745 C CA . TYR A 1 98 ? 4.292 -3.291 -6.621 1.00 94.81 98 TYR A CA 1
ATOM 746 C C . TYR A 1 98 ? 3.425 -4.274 -7.420 1.00 94.81 98 TYR A C 1
ATOM 748 O O . TYR A 1 98 ? 3.707 -4.515 -8.590 1.00 94.81 98 TYR A O 1
ATOM 756 N N . GLY A 1 99 ? 2.341 -4.802 -6.858 1.00 94.88 99 GLY A N 1
ATOM 757 C CA . GLY A 1 99 ? 1.561 -5.896 -7.449 1.00 94.88 99 GLY A CA 1
ATOM 758 C C . GLY A 1 99 ? 0.894 -5.595 -8.794 1.00 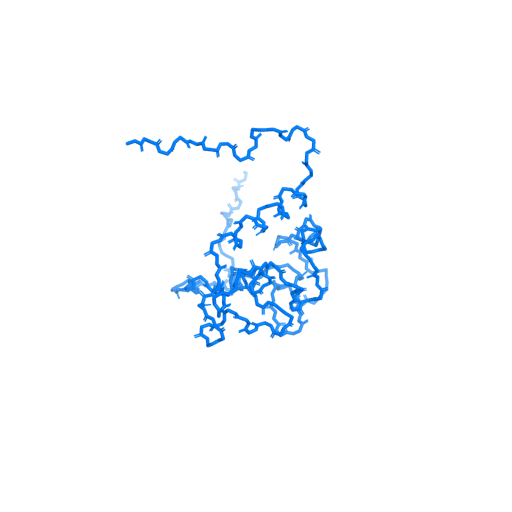94.88 99 GLY A C 1
ATOM 759 O O . GLY A 1 99 ? 0.575 -6.524 -9.529 1.00 94.88 99 GLY A O 1
ATOM 760 N N . GLY A 1 100 ? 0.714 -4.321 -9.153 1.00 95.25 100 GLY A N 1
ATOM 761 C CA . GLY A 1 100 ? -0.047 -3.939 -10.345 1.00 95.25 100 GLY A CA 1
ATOM 762 C C . GLY A 1 100 ? -1.534 -4.287 -10.218 1.00 95.25 100 GLY A C 1
ATOM 763 O O . GLY A 1 100 ? -2.023 -4.532 -9.115 1.00 95.25 100 GLY A O 1
ATOM 764 N N . ALA A 1 101 ? -2.251 -4.288 -11.342 1.00 96.50 101 ALA A N 1
ATOM 765 C CA . ALA A 1 101 ? -3.710 -4.420 -11.348 1.00 96.50 101 ALA A CA 1
ATOM 766 C C . ALA A 1 101 ? -4.176 -5.828 -10.947 1.00 96.50 101 ALA A C 1
ATOM 768 O O . ALA A 1 101 ? -5.167 -5.969 -10.239 1.00 96.50 101 ALA A O 1
ATOM 769 N N . GLU A 1 102 ? -3.423 -6.853 -11.348 1.00 95.75 102 GLU A N 1
ATOM 770 C CA . GLU A 1 102 ? -3.727 -8.259 -11.047 1.00 95.75 102 GLU A CA 1
ATOM 771 C C . GLU A 1 102 ? -3.067 -8.741 -9.741 1.00 95.75 102 GLU A C 1
ATOM 773 O O . GLU A 1 102 ? -3.403 -9.799 -9.216 1.00 95.75 102 GLU A O 1
ATOM 778 N N . GLY A 1 103 ? -2.140 -7.956 -9.179 1.00 95.50 103 GLY A N 1
ATOM 779 C CA . GLY A 1 103 ? -1.468 -8.260 -7.914 1.00 95.50 103 GLY A CA 1
ATOM 780 C C . GLY A 1 103 ? -0.291 -9.233 -8.016 1.00 95.50 103 GLY A C 1
ATOM 781 O O . GLY A 1 103 ? 0.327 -9.540 -7.000 1.00 95.50 103 GLY A O 1
ATOM 782 N N . ASP A 1 104 ? 0.051 -9.701 -9.211 1.00 95.62 104 ASP A N 1
ATOM 783 C CA . ASP A 1 104 ? 1.040 -10.757 -9.441 1.00 95.62 104 ASP A CA 1
ATOM 784 C C . ASP A 1 104 ? 2.348 -10.256 -10.075 1.00 95.62 104 ASP A C 1
ATOM 786 O O . ASP A 1 104 ? 3.264 -11.039 -10.306 1.00 95.62 104 ASP A O 1
ATOM 790 N N . ARG A 1 105 ? 2.490 -8.950 -10.333 1.00 92.44 105 ARG A N 1
ATOM 791 C CA . ARG A 1 105 ? 3.613 -8.399 -11.116 1.00 92.44 105 ARG A CA 1
ATOM 792 C C . ARG A 1 105 ? 5.002 -8.667 -10.517 1.00 92.44 105 ARG A C 1
ATOM 794 O O . ARG A 1 105 ? 5.968 -8.842 -11.256 1.00 92.44 105 ARG A O 1
ATOM 801 N N . PHE A 1 106 ? 5.113 -8.647 -9.191 1.00 93.62 106 PHE A N 1
ATOM 802 C CA . PHE A 1 106 ? 6.366 -8.812 -8.441 1.00 93.62 106 PHE A CA 1
ATOM 803 C C . PHE A 1 106 ? 6.200 -9.835 -7.306 1.00 93.62 106 PHE A C 1
ATOM 805 O O . PHE A 1 106 ? 6.600 -9.607 -6.163 1.00 93.62 106 PHE A O 1
ATOM 812 N N . ASP A 1 107 ? 5.567 -10.959 -7.635 1.00 94.31 107 ASP A N 1
ATOM 813 C CA . ASP A 1 107 ? 5.220 -12.065 -6.735 1.00 94.31 107 ASP A CA 1
ATOM 814 C C . ASP A 1 107 ? 6.314 -13.142 -6.603 1.00 94.31 107 ASP A C 1
ATOM 816 O O . ASP A 1 107 ? 6.096 -14.193 -6.003 1.00 94.31 107 ASP A O 1
ATOM 820 N N . GLY A 1 108 ? 7.496 -12.911 -7.181 1.00 93.31 108 GLY A N 1
ATOM 821 C CA . GLY A 1 108 ? 8.573 -13.901 -7.253 1.00 93.31 108 GLY A CA 1
ATOM 822 C C . GLY A 1 108 ? 8.481 -14.865 -8.444 1.00 93.31 108 GLY A C 1
ATOM 823 O O . GLY A 1 108 ? 9.440 -15.601 -8.680 1.00 93.31 108 GLY A O 1
ATOM 824 N N . VAL A 1 109 ? 7.377 -14.860 -9.201 1.00 93.50 109 VAL A N 1
ATOM 825 C CA . VAL A 1 109 ? 7.179 -15.655 -10.424 1.00 93.50 109 VAL A CA 1
ATOM 826 C C . VAL A 1 109 ? 7.267 -14.762 -11.660 1.00 93.50 109 VAL A C 1
ATOM 828 O O . VAL A 1 109 ? 8.048 -15.049 -12.567 1.00 93.50 109 VAL A O 1
ATOM 831 N N . ASN A 1 110 ? 6.518 -13.656 -11.686 1.00 90.25 110 ASN A N 1
ATOM 832 C CA . ASN A 1 110 ? 6.498 -12.709 -12.812 1.00 90.25 110 ASN A CA 1
ATOM 833 C C . ASN A 1 110 ? 7.587 -11.622 -12.716 1.00 90.25 110 ASN A C 1
ATOM 835 O O . ASN A 1 110 ? 7.753 -10.800 -13.619 1.00 90.25 110 ASN A O 1
ATOM 839 N N . GLY A 1 111 ? 8.356 -11.633 -11.628 1.00 88.50 111 GLY A N 1
ATOM 840 C CA . GLY A 1 111 ? 9.411 -10.677 -11.323 1.00 88.50 111 GLY A CA 1
ATOM 841 C C . GLY A 1 111 ? 10.079 -11.003 -9.984 1.00 88.50 111 GLY A C 1
ATOM 842 O O . GLY A 1 111 ? 9.767 -12.030 -9.380 1.00 88.50 111 GLY A O 1
ATOM 843 N N . PRO A 1 112 ? 10.998 -10.156 -9.485 1.00 91.06 112 PRO A N 1
ATOM 844 C CA . PRO A 1 112 ? 11.498 -10.286 -8.118 1.00 91.06 112 PRO A CA 1
ATOM 845 C C . PRO A 1 112 ? 10.354 -10.201 -7.098 1.00 91.06 112 PRO A C 1
ATOM 847 O O . PRO A 1 112 ? 9.363 -9.519 -7.339 1.00 91.06 112 PRO A O 1
ATOM 850 N N . MET A 1 113 ? 10.513 -10.863 -5.950 1.00 94.12 113 MET A N 1
ATOM 851 C CA . MET A 1 113 ? 9.567 -10.779 -4.833 1.00 94.12 113 MET A CA 1
ATOM 852 C C . MET A 1 113 ? 9.668 -9.395 -4.176 1.00 94.12 113 MET A C 1
ATOM 854 O O . MET A 1 113 ? 10.568 -9.167 -3.370 1.00 94.12 113 MET A O 1
ATOM 858 N N . LEU A 1 114 ? 8.775 -8.473 -4.550 1.00 93.25 114 LEU A N 1
ATOM 859 C CA . LEU A 1 114 ? 8.681 -7.123 -3.966 1.00 93.25 114 LEU A CA 1
ATOM 860 C C . LEU A 1 114 ? 7.356 -6.877 -3.240 1.00 93.25 114 LEU A C 1
ATOM 862 O O . LEU A 1 114 ? 7.234 -5.873 -2.547 1.00 93.25 114 LEU A O 1
ATOM 866 N N . ILE A 1 115 ? 6.373 -7.771 -3.389 1.00 95.69 115 ILE A N 1
ATOM 867 C CA . ILE A 1 115 ? 5.067 -7.672 -2.716 1.00 95.69 115 ILE A CA 1
ATOM 868 C C . ILE A 1 115 ? 5.065 -8.239 -1.288 1.00 95.69 115 ILE A C 1
ATOM 870 O O . ILE A 1 115 ? 4.019 -8.252 -0.651 1.00 95.69 115 ILE A O 1
ATOM 874 N N . SER A 1 116 ? 6.209 -8.719 -0.796 1.00 95.62 116 SER A N 1
ATOM 875 C CA . SER A 1 116 ? 6.362 -9.211 0.574 1.00 95.62 116 SER A CA 1
ATOM 876 C C . SER A 1 116 ? 7.698 -8.777 1.164 1.00 95.62 116 SER A C 1
ATOM 878 O O . SER A 1 116 ? 8.704 -8.728 0.451 1.00 95.62 116 SER A O 1
ATOM 880 N N . ASP A 1 117 ? 7.718 -8.471 2.461 1.00 93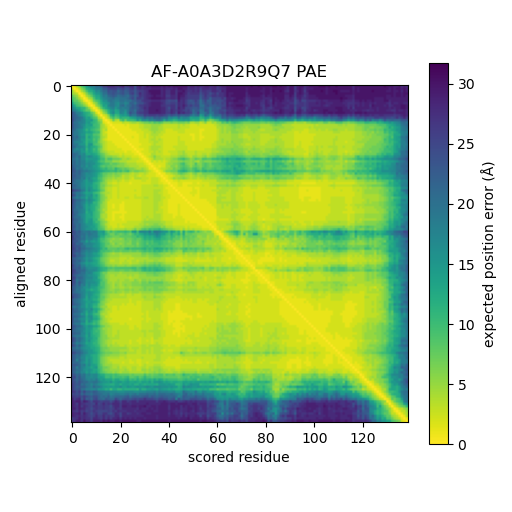.12 117 ASP A N 1
ATOM 881 C CA . ASP A 1 117 ? 8.957 -8.187 3.197 1.00 93.12 117 ASP A CA 1
ATOM 882 C C . ASP A 1 117 ? 9.584 -9.450 3.820 1.00 93.12 117 ASP A C 1
ATOM 884 O O . ASP A 1 117 ? 10.703 -9.409 4.341 1.00 93.12 117 ASP A O 1
ATOM 888 N N . GLY A 1 118 ? 8.886 -10.588 3.726 1.00 93.38 118 GLY A N 1
ATOM 889 C CA . GLY A 1 118 ? 9.294 -11.874 4.285 1.00 93.38 118 GLY A CA 1
ATOM 890 C C . GLY A 1 118 ? 9.196 -11.952 5.811 1.00 93.38 118 GLY A C 1
ATOM 891 O O . GLY A 1 118 ? 9.745 -12.884 6.409 1.00 93.38 118 GLY A O 1
ATOM 892 N N . VAL A 1 119 ? 8.519 -11.000 6.457 1.00 90.50 119 VAL A N 1
ATOM 893 C CA . VAL A 1 119 ? 8.391 -10.895 7.911 1.00 90.50 119 VAL A CA 1
ATOM 894 C C . VAL A 1 119 ? 6.946 -11.136 8.336 1.00 90.50 119 VAL A C 1
ATOM 896 O O . VAL A 1 119 ? 6.166 -10.223 8.572 1.00 90.50 119 VAL A O 1
ATOM 899 N N . GLY A 1 120 ? 6.619 -12.405 8.570 1.00 85.50 120 GLY A N 1
ATOM 900 C CA . GLY A 1 120 ? 5.323 -12.767 9.141 1.00 85.50 120 GLY A CA 1
ATOM 901 C C . GLY A 1 120 ? 5.187 -12.445 10.639 1.00 85.50 120 GLY A C 1
ATOM 902 O O . GLY A 1 120 ? 6.017 -11.794 11.281 1.00 85.50 120 GLY A O 1
ATOM 903 N N . LEU A 1 121 ? 4.143 -13.002 11.259 1.00 80.44 121 LEU A N 1
ATOM 904 C CA . LEU A 1 121 ? 3.844 -12.828 12.690 1.00 80.44 121 LEU A CA 1
ATOM 905 C C . LEU A 1 121 ? 4.918 -13.385 13.643 1.00 80.44 121 LEU A C 1
ATOM 907 O O . LEU A 1 121 ? 4.930 -13.039 14.828 1.00 80.44 121 LEU A O 1
ATOM 911 N N . GLY A 1 122 ? 5.832 -14.217 13.144 1.00 80.62 122 GLY A N 1
ATOM 912 C CA . GLY A 1 122 ? 6.858 -14.867 13.952 1.00 80.62 122 GLY A CA 1
ATOM 913 C C . GLY A 1 122 ? 6.239 -15.759 15.031 1.00 80.62 122 GLY A C 1
ATOM 914 O O . GLY A 1 122 ? 5.328 -16.534 14.761 1.00 80.62 122 GLY A O 1
ATOM 915 N N . ASN A 1 123 ? 6.734 -15.644 16.263 1.00 78.25 123 ASN A N 1
ATOM 916 C CA . ASN A 1 123 ? 6.243 -16.374 17.437 1.00 78.25 123 ASN A CA 1
ATOM 917 C C . ASN A 1 123 ? 5.331 -15.523 18.343 1.00 78.25 123 ASN A C 1
ATOM 919 O O . ASN A 1 123 ? 5.171 -15.837 19.524 1.00 78.25 123 ASN A O 1
ATOM 923 N N . ARG A 1 124 ? 4.774 -14.421 17.823 1.00 78.00 124 ARG A N 1
ATOM 924 C CA . ARG A 1 124 ? 3.899 -13.534 18.597 1.00 78.00 124 ARG A CA 1
ATOM 925 C C . ARG A 1 124 ? 2.581 -14.243 18.907 1.00 78.00 124 ARG A C 1
ATOM 927 O O . ARG A 1 124 ? 1.910 -14.739 18.008 1.00 78.00 124 ARG A O 1
ATOM 934 N N . VAL A 1 125 ? 2.211 -14.265 20.186 1.00 74.19 125 VAL A N 1
ATOM 935 C CA . VAL A 1 125 ? 0.924 -14.784 20.661 1.00 74.19 125 VAL A CA 1
ATOM 936 C C . VAL A 1 125 ? 0.047 -13.595 21.022 1.00 74.19 125 VAL A C 1
ATOM 938 O O . VAL A 1 125 ? 0.354 -12.860 21.959 1.00 74.19 125 VAL A O 1
ATOM 941 N N . PHE A 1 126 ? -1.036 -13.408 20.275 1.00 73.31 126 PHE A N 1
ATOM 942 C CA . PHE A 1 126 ? -2.049 -12.408 20.588 1.00 73.31 126 PHE A CA 1
ATOM 943 C C . PHE A 1 126 ? -3.100 -13.063 21.478 1.00 73.31 126 PHE A C 1
ATOM 945 O O . PHE A 1 126 ? -3.833 -13.948 21.039 1.00 73.31 126 PHE A O 1
ATOM 952 N N . LEU A 1 127 ? -3.114 -12.683 22.753 1.00 73.44 127 LEU A N 1
ATOM 953 C CA . LEU A 1 127 ? -4.119 -13.158 23.695 1.00 73.44 127 LEU A CA 1
ATOM 954 C C . LEU A 1 127 ? -5.432 -12.409 23.441 1.00 73.44 127 LEU A C 1
ATOM 956 O O . LEU A 1 127 ? -5.425 -11.213 23.156 1.00 73.44 127 LEU A O 1
ATOM 960 N N . SER A 1 128 ? -6.556 -13.120 23.541 1.00 66.81 128 SER A N 1
ATOM 961 C CA . SER A 1 128 ? -7.896 -12.518 23.499 1.00 66.81 128 SER A CA 1
ATOM 962 C C . SER A 1 128 ? -8.190 -11.683 24.743 1.00 66.81 128 SER A C 1
ATOM 964 O O . SER A 1 128 ? -9.023 -10.780 24.699 1.00 66.81 128 SER A O 1
ATOM 966 N N . ASP A 1 129 ? -7.500 -11.996 25.841 1.00 69.19 129 ASP A N 1
ATOM 967 C CA . ASP A 1 129 ? -7.567 -11.246 27.081 1.00 69.19 129 ASP A CA 1
ATOM 968 C C . ASP A 1 129 ? -6.527 -10.140 27.061 1.00 69.19 129 ASP A C 1
ATOM 970 O O . ASP A 1 129 ? -5.367 -10.330 26.694 1.00 69.19 129 ASP A O 1
ATOM 974 N N . PHE A 1 130 ? -6.967 -8.970 27.484 1.00 56.25 130 PHE A N 1
ATOM 975 C CA . PHE A 1 130 ? -6.133 -7.800 27.616 1.00 56.25 130 PHE A CA 1
ATOM 976 C C . PHE A 1 130 ? -5.055 -8.019 28.699 1.00 56.25 130 PHE A C 1
ATOM 978 O O . PHE A 1 130 ? -5.391 -8.338 29.841 1.00 56.25 130 PHE A O 1
ATOM 985 N N . PRO A 1 131 ? -3.767 -7.792 28.379 1.00 64.25 131 PRO A N 1
ATOM 986 C CA . PRO A 1 131 ? -2.971 -6.936 29.251 1.00 64.25 131 PRO A CA 1
ATOM 987 C C . PRO A 1 131 ? -2.049 -6.034 28.418 1.00 64.25 131 PRO A C 1
ATOM 989 O O . PRO A 1 131 ? -0.898 -6.377 28.162 1.00 64.25 131 PRO A O 1
ATOM 992 N N . TYR A 1 132 ? -2.531 -4.859 28.009 1.00 60.34 132 TYR A N 1
ATOM 993 C CA . TYR A 1 132 ? -1.660 -3.804 27.456 1.00 60.34 132 TYR A CA 1
ATOM 994 C C . TYR A 1 132 ? -1.847 -2.420 28.116 1.00 60.34 132 TYR A C 1
ATOM 996 O O . TYR A 1 132 ? -1.235 -1.444 27.702 1.00 60.34 132 TYR A O 1
ATOM 1004 N N . LEU A 1 133 ? -2.650 -2.333 29.176 1.00 52.03 133 LEU A N 1
ATOM 1005 C CA . LEU A 1 133 ? -2.792 -1.210 30.108 1.00 52.03 133 LEU A CA 1
ATOM 1006 C C . LEU A 1 133 ? -2.613 -1.812 31.494 1.0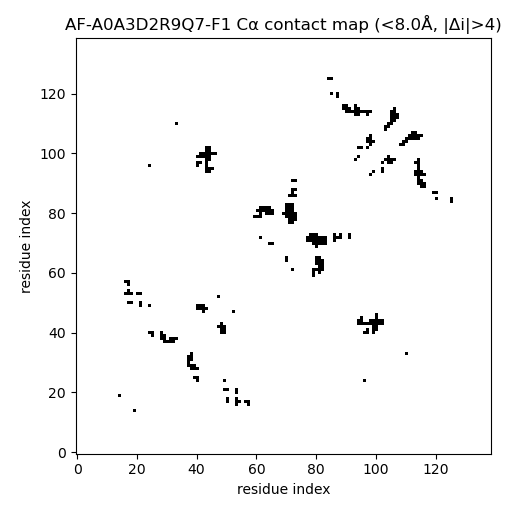0 52.03 133 LEU A C 1
ATOM 1008 O O . LEU A 1 133 ? -3.250 -2.818 31.821 1.00 52.03 133 LEU A O 1
ATOM 1012 N N . GLU A 1 134 ? -1.743 -1.210 32.295 1.00 53.09 134 GLU A N 1
ATOM 1013 C CA . GLU A 1 134 ? -1.683 -1.536 33.712 1.00 53.09 134 GLU A CA 1
ATOM 1014 C C . GLU A 1 134 ? -3.051 -1.301 34.364 1.00 53.09 134 GLU A C 1
ATOM 1016 O O . GLU A 1 134 ? -3.830 -0.447 33.926 1.00 53.09 134 GLU A O 1
ATOM 1021 N N . ALA A 1 135 ? -3.352 -2.075 35.409 1.00 67.75 135 ALA A N 1
ATOM 1022 C CA . ALA A 1 135 ? -4.533 -1.822 36.220 1.00 67.75 135 ALA A CA 1
ATOM 1023 C C . ALA A 1 135 ? -4.517 -0.352 36.697 1.00 67.75 135 ALA A C 1
ATOM 1025 O O . ALA A 1 135 ? -3.450 0.146 37.068 1.00 67.75 135 ALA A O 1
ATOM 1026 N N . PRO A 1 136 ? -5.664 0.355 36.698 1.00 62.12 136 PRO A N 1
ATOM 1027 C CA . PRO A 1 136 ? -5.727 1.727 37.186 1.00 62.12 136 PRO A CA 1
ATOM 1028 C C . PRO A 1 136 ? -5.137 1.809 38.594 1.00 62.12 136 PRO A C 1
ATOM 1030 O O . PRO A 1 136 ? -5.473 0.985 39.449 1.00 62.12 136 PRO A O 1
ATOM 1033 N N . LEU A 1 137 ? -4.288 2.807 38.850 1.00 72.19 137 LEU A N 1
ATOM 1034 C CA . LEU A 1 137 ? -3.856 3.093 40.214 1.00 72.19 137 LEU A CA 1
ATOM 1035 C C . LEU A 1 137 ? -5.104 3.420 41.038 1.00 72.19 137 LEU A C 1
ATOM 1037 O O . LEU A 1 137 ? -5.830 4.366 40.734 1.00 72.19 137 LEU A O 1
ATOM 1041 N N . THR A 1 138 ? -5.374 2.614 42.060 1.00 72.25 138 THR A N 1
ATOM 1042 C CA . THR A 1 138 ? -6.418 2.913 43.039 1.00 72.25 138 THR A CA 1
ATOM 1043 C C . THR A 1 138 ? -6.018 4.179 43.790 1.00 72.25 138 THR A C 1
ATOM 1045 O O . THR A 1 138 ? -4.945 4.203 44.397 1.00 72.25 138 THR A O 1
ATOM 1048 N N . GLN A 1 139 ? -6.853 5.218 43.701 1.00 60.81 139 GLN A N 1
ATOM 1049 C CA . GLN A 1 139 ? -6.713 6.460 44.466 1.00 60.81 139 GLN A CA 1
ATOM 1050 C C . GLN A 1 139 ? -6.934 6.225 45.962 1.00 60.81 139 GLN A C 1
ATOM 1052 O O . GLN A 1 139 ? -7.839 5.429 46.303 1.00 60.81 139 GLN A O 1
#

Sequence (139 aa):
TARGAQDVISGSSNLTFPQVFKDNIDLYFVGYALNEAPVSFQTNVLGFDAPGFAEFLATTDALQLAADGPTTYRSADLWFTGRQLTDDVMDTTLLLLYGGAEGDRFDGVNGPMLISDGVGLGNRVFLSDFPYLEAPLTQ

Secondary structure (DSSP, 8-state):
-------TTTT-TT--HHHHHHHHHHHHHTT-EETTEE------TTS--HHHHHHHHHH--TT-B-SSS---SEETTEE-SB--TT--HHHHHHHHHHSTTTS-TTBSSSSSB-S--S---TT----SS--SSPPPPP-

Solvent-accessible surface area (backbone atoms only — not comparable to full-atom values): 8638 Å² total; per-residue (Å²): 133,81,83,67,83,76,60,92,64,83,82,57,95,79,65,52,70,35,55,54,49,34,53,48,53,59,55,69,29,64,89,46,62,58,94,90,35,79,46,69,80,46,40,12,61,86,69,33,42,62,67,54,44,22,48,47,57,69,75,52,55,62,86,44,68,39,94,71,74,79,45,26,44,65,52,95,92,46,63,70,30,6,53,41,96,84,48,64,59,63,35,53,51,26,25,49,58,49,5,21,58,86,47,48,49,16,63,54,80,71,35,66,63,54,26,50,84,85,74,73,76,80,89,70,79,85,67,93,63,86,81,90,66,80,79,78,81,82,128

pLDDT: mean 83.02, std 15.21, range [34.91, 97.12]

Foldseek 3Di:
DDPPPPPLPPPPPPDDQLRSQLVVLQVVQPPDDAPNHRDHWAQALVRDGSSRVSVVPVVQDLQAAAPDDDQPCDDDPDHRNHHDPQHPNQLVVQLRSQLHNPSPCCCVPNHPNRSDPPDHPPPDDDDPDDDPDPDDDDD

Mean predicted aligned error: 9.56 Å

Nearest PDB structures (foldseek):
  6au1-assembly2_B  TM=2.848E-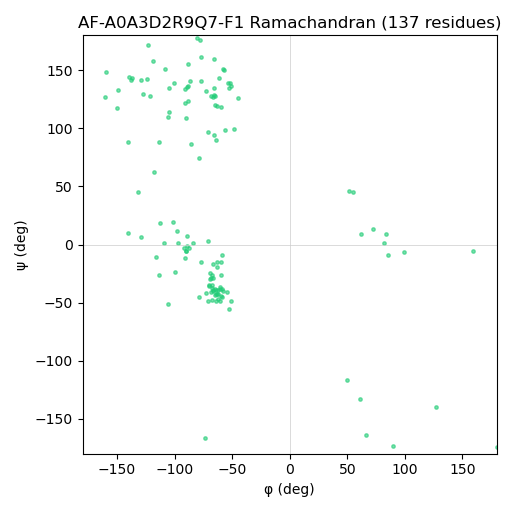01  e=8.412E+00  Bordetella bronchiseptica RB50

Radius of gyration: 18.72 Å; Cα contacts (8 Å, |Δi|>4): 172; chains: 1; bounding box: 52×41×64 Å